Protein AF-A0AAT9HVV2-F1 (afdb_monomer)

Secondary structure (DSSP, 8-state):
-HHHHHHHHHHHHHHHHHHHHHHHHHHHHHTT---HHHHHHHHHHHHHHHHHHHHHHHHHHHHHHHHGGG--

InterPro domains:
  IPR038186 CHAD domain superfamily [G3DSA:1.40.20.10] (1-68)

Radius of gyration: 17.65 Å; Cα contacts (8 Å, |Δi|>4): 50; chains: 1; bounding box: 37×18×53 Å

Organism: NCBI:txid3074435

Structure (mmCIF, N/CA/C/O backbone):
data_AF-A0AAT9HVV2-F1
#
_entry.id   AF-A0AAT9HVV2-F1
#
loop_
_atom_site.group_PDB
_atom_site.id
_atom_site.type_symbol
_atom_site.label_atom_id
_atom_site.label_alt_id
_atom_site.label_comp_id
_atom_site.label_asym_id
_atom_site.label_entity_id
_atom_site.label_seq_id
_atom_site.pdbx_PDB_ins_code
_atom_site.Cartn_x
_atom_site.Cartn_y
_atom_site.Cartn_z
_atom_site.occupancy
_atom_site.B_iso_or_equiv
_atom_site.auth_seq_id
_atom_site.auth_comp_id
_atom_site.auth_asym_id
_atom_site.auth_atom_id
_atom_site.pdbx_PDB_model_num
ATOM 1 N N . MET A 1 1 ? 18.993 -3.109 -15.199 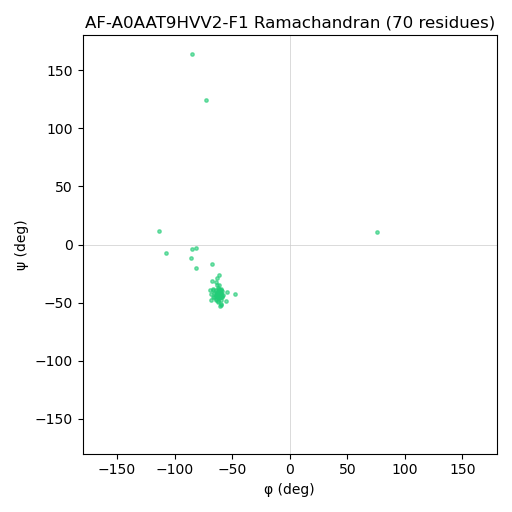1.00 85.38 1 MET A N 1
ATOM 2 C C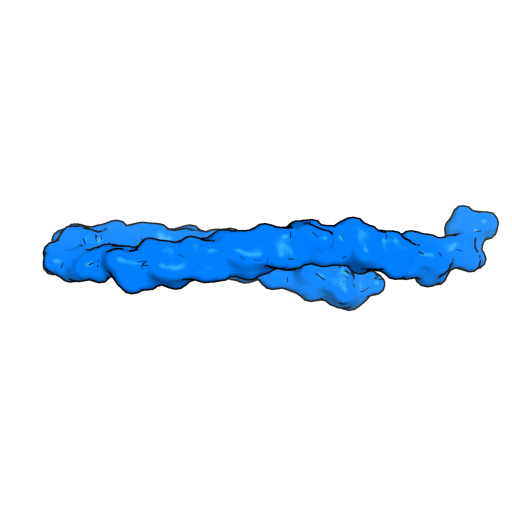A . MET A 1 1 ? 18.610 -4.149 -14.209 1.00 85.38 1 MET A CA 1
ATOM 3 C C . MET A 1 1 ? 18.222 -3.555 -12.852 1.00 85.38 1 MET A C 1
ATOM 5 O O . MET A 1 1 ? 17.110 -3.805 -12.412 1.00 85.38 1 MET A O 1
ATOM 9 N N . LYS A 1 2 ? 19.070 -2.721 -12.223 1.00 88.69 2 LYS A N 1
ATOM 10 C CA . LYS A 1 2 ? 18.806 -2.104 -10.904 1.00 88.69 2 LYS A CA 1
ATOM 11 C C . LYS A 1 2 ? 17.479 -1.333 -10.805 1.00 88.69 2 LYS A C 1
ATOM 13 O O . LYS A 1 2 ? 16.787 -1.468 -9.810 1.00 88.69 2 LYS A O 1
ATOM 18 N N . ALA A 1 3 ? 17.104 -0.577 -11.841 1.00 89.56 3 ALA A N 1
ATOM 19 C CA . ALA A 1 3 ? 15.835 0.159 -11.865 1.00 89.56 3 ALA A CA 1
ATOM 20 C C . ALA A 1 3 ? 14.609 -0.770 -11.776 1.00 89.56 3 ALA A C 1
ATOM 22 O O . ALA A 1 3 ? 13.733 -0.546 -10.953 1.00 89.56 3 ALA A O 1
ATOM 23 N N . LEU A 1 4 ? 14.589 -1.856 -12.557 1.00 92.12 4 LEU A N 1
ATOM 24 C CA . LEU A 1 4 ? 13.517 -2.856 -12.507 1.00 92.12 4 LEU A CA 1
ATOM 25 C C . LEU A 1 4 ? 13.445 -3.549 -11.141 1.00 92.12 4 LEU A C 1
ATOM 27 O O . LEU A 1 4 ? 12.360 -3.728 -10.603 1.00 92.12 4 LEU A O 1
ATOM 31 N N . GLN A 1 5 ? 14.597 -3.915 -10.573 1.00 93.75 5 GLN A N 1
ATOM 32 C CA . GLN A 1 5 ? 14.653 -4.502 -9.232 1.00 93.75 5 GLN A CA 1
ATOM 33 C C . GLN A 1 5 ? 14.131 -3.536 -8.164 1.00 93.75 5 GLN A C 1
ATOM 35 O O . GLN A 1 5 ? 13.415 -3.974 -7.273 1.00 93.75 5 GLN A O 1
ATOM 40 N N . GLY A 1 6 ? 14.445 -2.242 -8.278 1.00 96.19 6 GLY A N 1
ATOM 41 C CA . GLY A 1 6 ? 13.907 -1.203 -7.400 1.00 96.19 6 GLY A CA 1
ATOM 42 C C . GLY A 1 6 ? 12.384 -1.120 -7.471 1.00 96.19 6 GLY A C 1
ATOM 43 O O . GLY A 1 6 ? 11.736 -1.244 -6.446 1.00 96.19 6 GLY A O 1
ATOM 44 N N . LEU A 1 7 ? 11.810 -1.031 -8.676 1.00 96.12 7 LEU A N 1
ATOM 45 C CA . LEU A 1 7 ? 10.352 -0.958 -8.859 1.00 96.12 7 LEU A CA 1
ATOM 46 C C . LEU A 1 7 ? 9.619 -2.188 -8.309 1.00 96.12 7 LEU A C 1
ATOM 48 O O . LEU A 1 7 ? 8.573 -2.065 -7.676 1.00 96.12 7 LEU A O 1
ATOM 52 N N . LEU A 1 8 ? 10.169 -3.384 -8.535 1.00 95.69 8 LEU A N 1
ATOM 53 C CA . LEU A 1 8 ? 9.611 -4.614 -7.973 1.00 95.69 8 LEU A CA 1
ATOM 54 C C . LEU A 1 8 ? 9.736 -4.640 -6.445 1.00 95.69 8 LEU A C 1
ATOM 56 O O . LEU A 1 8 ? 8.809 -5.091 -5.778 1.00 95.69 8 LEU A O 1
ATOM 60 N N . GLY A 1 9 ? 10.849 -4.138 -5.903 1.00 97.06 9 GLY A N 1
ATOM 61 C CA . GLY A 1 9 ? 11.042 -3.951 -4.466 1.00 97.06 9 GLY A CA 1
ATOM 62 C C . GLY A 1 9 ? 10.001 -3.006 -3.871 1.00 97.06 9 GLY A C 1
ATOM 63 O O . GLY A 1 9 ? 9.279 -3.404 -2.967 1.00 97.06 9 GLY A O 1
ATOM 64 N N . ASP A 1 10 ? 9.835 -1.815 -4.447 1.00 96.38 10 ASP A N 1
ATOM 65 C CA . ASP A 1 10 ? 8.868 -0.807 -3.992 1.00 96.38 10 ASP A CA 1
ATOM 66 C C . ASP A 1 10 ? 7.425 -1.344 -4.008 1.00 96.38 10 ASP A C 1
ATOM 68 O O . ASP A 1 10 ? 6.642 -1.103 -3.083 1.00 96.38 10 ASP A O 1
ATOM 72 N N . HIS A 1 11 ? 7.062 -2.109 -5.044 1.00 97.00 11 HIS A N 1
ATOM 73 C CA . HIS A 1 11 ? 5.761 -2.774 -5.104 1.00 97.00 11 HIS A CA 1
ATOM 74 C C . HIS A 1 11 ? 5.607 -3.826 -3.989 1.00 97.00 11 HIS A C 1
ATOM 76 O O . HIS A 1 11 ? 4.580 -3.847 -3.306 1.00 97.00 11 HIS A O 1
ATOM 82 N N . GLN A 1 12 ? 6.613 -4.683 -3.780 1.00 97.88 12 GLN A N 1
ATOM 83 C CA . GLN A 1 12 ? 6.586 -5.714 -2.734 1.00 97.88 12 GLN A CA 1
ATOM 84 C C . GLN A 1 12 ? 6.523 -5.106 -1.330 1.00 97.88 12 GLN A C 1
ATOM 86 O O . GLN A 1 12 ? 5.698 -5.526 -0.518 1.00 97.88 12 GLN A O 1
ATOM 91 N N . ASP A 1 13 ? 7.311 -4.069 -1.062 1.00 98.00 13 ASP A N 1
ATOM 92 C CA . ASP A 1 13 ? 7.308 -3.354 0.214 1.00 98.00 13 ASP A CA 1
ATOM 93 C C . ASP A 1 13 ? 5.926 -2.758 0.505 1.00 98.00 13 ASP A C 1
ATOM 95 O O . ASP A 1 13 ? 5.409 -2.887 1.617 1.00 98.00 13 ASP A O 1
ATOM 99 N N . SER A 1 14 ? 5.266 -2.192 -0.510 1.00 98.31 14 SER A N 1
ATOM 100 C CA . SER A 1 14 ? 3.884 -1.718 -0.391 1.00 98.31 14 SER A CA 1
ATOM 101 C C . SER A 1 14 ? 2.887 -2.846 -0.092 1.00 98.31 14 SER A C 1
ATOM 103 O O . SER A 1 14 ? 1.988 -2.678 0.739 1.00 98.31 14 SER A O 1
ATOM 105 N N . VAL A 1 15 ? 3.006 -4.006 -0.747 1.00 98.06 15 VAL A N 1
ATOM 106 C CA . VAL A 1 15 ? 2.152 -5.176 -0.462 1.00 98.06 15 VAL A CA 1
ATOM 107 C C . VAL A 1 15 ? 2.316 -5.617 0.993 1.00 98.06 15 VAL A C 1
ATOM 109 O O . VAL A 1 15 ? 1.316 -5.779 1.700 1.00 98.06 15 VAL A O 1
ATOM 112 N N . MET A 1 16 ? 3.557 -5.739 1.461 1.00 98.56 16 MET A N 1
ATOM 113 C CA . MET A 1 16 ? 3.862 -6.127 2.839 1.00 98.56 16 MET A CA 1
ATOM 114 C C . MET A 1 16 ? 3.353 -5.089 3.845 1.00 98.56 16 MET A C 1
ATOM 116 O O . MET A 1 16 ? 2.695 -5.445 4.822 1.00 98.56 16 MET A O 1
ATOM 120 N N . ALA A 1 17 ? 3.568 -3.797 3.583 1.00 98.62 17 ALA A N 1
ATOM 121 C CA . ALA A 1 17 ? 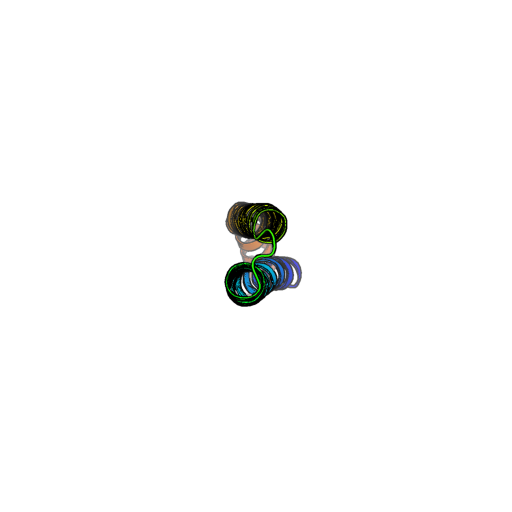3.086 -2.717 4.438 1.00 98.62 17 ALA A CA 1
ATOM 122 C C . ALA A 1 17 ? 1.555 -2.711 4.552 1.00 98.62 17 ALA A C 1
ATOM 124 O O . ALA A 1 17 ? 1.016 -2.584 5.651 1.00 98.62 17 ALA A O 1
ATOM 125 N N . ARG A 1 18 ? 0.833 -2.906 3.441 1.00 98.69 18 ARG A N 1
ATOM 126 C CA . ARG A 1 18 ? -0.637 -3.001 3.444 1.00 98.69 18 ARG A CA 1
ATOM 127 C C . ARG A 1 18 ? -1.148 -4.179 4.263 1.00 98.69 18 ARG A C 1
ATOM 129 O O . ARG A 1 18 ? -2.157 -4.031 4.954 1.00 98.69 18 ARG A O 1
ATOM 136 N N . HIS A 1 19 ? -0.455 -5.315 4.219 1.00 98.75 19 HIS A N 1
ATOM 137 C CA . HIS A 1 19 ? -0.795 -6.465 5.049 1.00 98.75 19 HIS A CA 1
ATOM 138 C C . HIS A 1 19 ? -0.715 -6.111 6.540 1.00 98.75 19 HIS A C 1
ATOM 140 O O . HIS A 1 19 ? -1.714 -6.226 7.251 1.00 98.75 19 HIS A O 1
ATOM 146 N N . THR A 1 20 ? 0.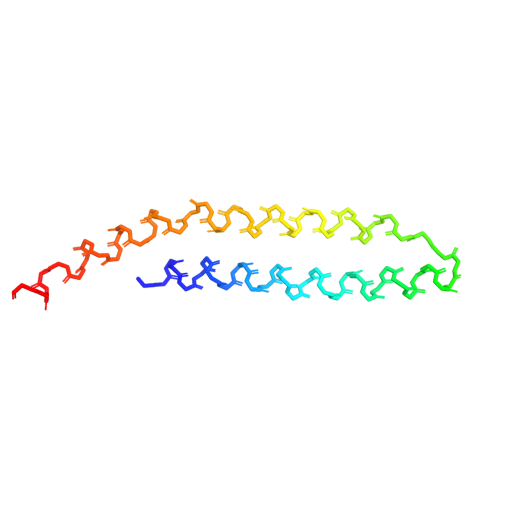423 -5.567 6.975 1.00 98.69 20 THR A N 1
ATOM 147 C CA . THR A 1 20 ? 0.644 -5.133 8.362 1.00 98.69 20 THR A CA 1
ATOM 148 C C . THR A 1 20 ? -0.352 -4.057 8.796 1.00 98.69 20 THR A C 1
ATOM 150 O O . THR A 1 20 ? -0.911 -4.120 9.888 1.00 98.69 20 THR A O 1
ATOM 153 N N . LEU A 1 21 ? -0.640 -3.070 7.941 1.00 98.81 21 LEU A N 1
ATOM 154 C CA . LEU A 1 21 ? -1.609 -2.011 8.242 1.00 98.81 21 LEU A CA 1
ATOM 155 C C . LEU A 1 21 ? -3.020 -2.561 8.468 1.00 98.81 21 LEU A C 1
ATOM 157 O O . LEU A 1 21 ? -3.749 -2.044 9.312 1.00 98.81 21 LEU A O 1
ATOM 161 N N . ARG A 1 22 ? -3.406 -3.615 7.743 1.00 98.62 22 ARG A N 1
ATOM 162 C CA . ARG A 1 22 ? -4.705 -4.275 7.916 1.00 98.62 22 ARG A CA 1
ATOM 163 C C . ARG A 1 22 ? -4.787 -5.027 9.245 1.00 98.62 22 ARG A C 1
ATOM 165 O O . ARG A 1 22 ? -5.827 -4.979 9.896 1.00 98.62 22 ARG A O 1
ATOM 172 N N . GLU A 1 23 ? -3.702 -5.674 9.663 1.00 98.69 23 GLU A N 1
ATOM 173 C CA . GLU A 1 23 ? -3.605 -6.319 10.979 1.00 98.69 23 GLU A CA 1
ATOM 174 C C . GLU A 1 23 ? -3.684 -5.287 12.111 1.00 98.69 23 GLU A C 1
ATOM 176 O O . GLU A 1 23 ? -4.491 -5.434 13.028 1.00 98.69 23 GLU A O 1
ATOM 181 N N . LEU A 1 24 ? -2.925 -4.192 12.010 1.00 98.69 24 LEU A N 1
ATOM 182 C CA . LEU A 1 24 ? -2.952 -3.104 12.993 1.00 98.69 24 LEU A CA 1
ATOM 183 C C . LEU A 1 24 ? -4.327 -2.428 13.077 1.00 98.69 24 LEU A C 1
ATOM 185 O O . LEU A 1 24 ? -4.805 -2.143 14.174 1.00 98.69 24 LEU A O 1
ATOM 189 N N . ALA A 1 25 ? -4.998 -2.223 11.940 1.00 98.69 25 ALA A N 1
ATOM 190 C CA . ALA A 1 25 ? -6.363 -1.702 11.909 1.00 98.69 25 ALA A CA 1
ATOM 191 C C . ALA A 1 25 ? -7.349 -2.620 12.649 1.00 98.69 25 ALA A C 1
ATOM 193 O O . ALA A 1 25 ? -8.218 -2.128 13.369 1.00 98.69 25 ALA A O 1
ATOM 194 N N . ALA A 1 26 ? -7.206 -3.942 12.496 1.00 98.62 26 ALA A N 1
ATOM 195 C CA . ALA A 1 26 ? -8.034 -4.917 13.199 1.00 98.62 26 ALA A CA 1
ATOM 196 C C . ALA A 1 26 ? -7.787 -4.889 14.717 1.00 98.62 26 ALA A C 1
ATOM 198 O O . ALA A 1 26 ? -8.747 -4.905 15.486 1.00 98.62 26 ALA A O 1
ATOM 199 N N . VAL A 1 27 ? -6.524 -4.777 15.145 1.00 98.62 27 VAL A N 1
ATOM 200 C CA . VAL A 1 27 ? -6.156 -4.632 16.565 1.00 98.62 27 VAL A CA 1
ATOM 201 C C . VAL A 1 27 ? -6.741 -3.348 17.158 1.00 98.62 27 VAL A C 1
ATOM 203 O O . VAL A 1 27 ? -7.396 -3.406 18.196 1.00 98.62 27 VAL A O 1
ATOM 206 N N . ALA A 1 28 ? -6.573 -2.206 16.483 1.00 98.50 28 ALA A N 1
ATOM 207 C CA . ALA A 1 28 ? -7.113 -0.923 16.934 1.00 98.50 28 ALA A CA 1
ATOM 208 C C . ALA A 1 28 ? -8.642 -0.968 17.062 1.00 98.50 28 ALA A C 1
ATOM 210 O O . ALA A 1 28 ? -9.196 -0.571 18.084 1.00 98.50 28 ALA A O 1
ATOM 211 N N . HIS A 1 29 ? -9.327 -1.533 16.064 1.00 98.19 29 HIS A N 1
ATOM 212 C CA . HIS A 1 29 ? -10.777 -1.686 16.109 1.00 98.19 29 HIS A CA 1
ATOM 213 C C . HIS A 1 29 ? -11.237 -2.570 17.279 1.00 98.19 29 HIS A C 1
ATOM 215 O O . HIS A 1 29 ? -12.175 -2.203 17.984 1.00 98.19 29 HIS A O 1
ATOM 221 N N . ALA A 1 30 ? -10.560 -3.697 17.525 1.00 98.50 30 ALA A N 1
ATOM 222 C CA . ALA A 1 30 ? -10.864 -4.581 18.652 1.00 98.50 30 ALA A CA 1
ATOM 223 C C . ALA A 1 30 ? -10.642 -3.907 20.019 1.00 98.50 30 ALA A C 1
ATOM 225 O O . ALA A 1 30 ? -11.336 -4.230 20.981 1.00 98.50 30 ALA A O 1
ATOM 226 N N . ALA A 1 31 ? -9.717 -2.947 20.097 1.00 98.38 31 ALA A N 1
ATOM 227 C CA . ALA A 1 31 ? -9.481 -2.119 21.278 1.00 98.38 31 ALA A CA 1
ATOM 228 C C . ALA A 1 31 ? -10.464 -0.934 21.418 1.00 98.38 31 ALA A C 1
ATOM 230 O O . ALA A 1 31 ? -10.397 -0.198 22.400 1.00 98.38 31 ALA A O 1
ATOM 231 N N . GLY A 1 32 ? -11.376 -0.731 20.458 1.00 98.38 32 GLY A N 1
ATOM 232 C CA . GLY A 1 32 ? -12.271 0.431 20.418 1.00 98.38 32 GLY A CA 1
ATOM 233 C C . GLY A 1 32 ? -11.593 1.729 19.960 1.00 98.38 32 GLY A C 1
ATOM 234 O O . GLY A 1 32 ? -12.184 2.804 20.063 1.00 98.38 32 GLY A O 1
ATOM 235 N N . GLU A 1 33 ? -10.367 1.645 19.445 1.00 98.44 33 GLU A N 1
ATOM 236 C CA . GLU A 1 33 ? -9.626 2.768 18.880 1.00 98.44 33 GLU A CA 1
ATOM 237 C C . GLU A 1 33 ? -9.995 3.012 17.406 1.00 98.44 33 GLU A C 1
ATOM 239 O O . GLU A 1 33 ? -10.572 2.172 16.708 1.00 98.44 33 GLU A O 1
ATOM 244 N N . SER A 1 34 ? -9.644 4.194 16.895 1.00 98.00 34 SER A N 1
ATOM 245 C CA . SER A 1 34 ? -9.911 4.547 15.500 1.00 98.00 34 SER A CA 1
ATOM 246 C C . SER A 1 34 ? -8.985 3.804 14.532 1.00 98.00 34 SER A C 1
ATOM 248 O O . SER A 1 34 ? -7.765 3.953 14.576 1.00 98.00 34 SER A O 1
ATOM 250 N N . ALA A 1 35 ? -9.573 3.093 13.568 1.00 98.25 35 ALA A N 1
ATOM 251 C CA . ALA A 1 35 ? -8.842 2.438 12.482 1.00 98.25 35 ALA A CA 1
ATOM 252 C C . ALA A 1 35 ? -8.539 3.364 11.279 1.00 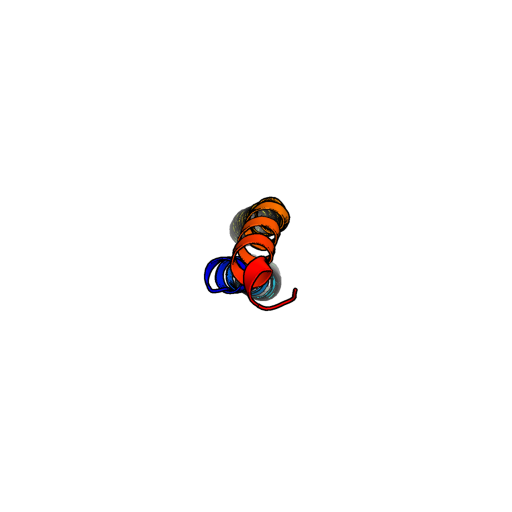98.25 35 ALA A C 1
ATOM 254 O O . ALA A 1 35 ? -7.869 2.955 10.327 1.00 98.25 35 ALA A O 1
ATOM 255 N N . PHE A 1 36 ? -9.025 4.614 11.294 1.00 98.31 36 PHE A N 1
ATOM 256 C CA . PHE A 1 36 ? -9.002 5.511 10.130 1.00 98.31 36 PHE A CA 1
ATOM 257 C C . PHE A 1 36 ? -7.586 5.779 9.601 1.00 98.31 36 PHE A C 1
ATOM 259 O O . PHE A 1 36 ? -7.343 5.687 8.397 1.00 98.31 36 PHE A O 1
ATOM 266 N N . THR A 1 37 ? -6.632 6.060 10.492 1.00 98.31 37 THR A N 1
ATOM 267 C CA . THR A 1 37 ? -5.247 6.377 10.108 1.00 98.31 37 THR A CA 1
ATOM 268 C C . THR A 1 37 ? -4.580 5.213 9.376 1.00 98.31 37 THR A C 1
ATOM 270 O O . THR A 1 37 ? -3.904 5.435 8.370 1.00 98.31 37 THR A O 1
ATOM 273 N N . TYR A 1 38 ? -4.819 3.972 9.808 1.00 98.69 38 TYR A N 1
ATOM 274 C CA . TYR A 1 38 ? -4.304 2.783 9.124 1.00 98.69 38 TYR A CA 1
ATOM 275 C C . TYR A 1 38 ? -4.889 2.642 7.715 1.00 98.69 38 TYR A C 1
ATOM 277 O O . TYR A 1 38 ? -4.156 2.333 6.779 1.00 98.69 38 TYR A O 1
ATOM 285 N N . GLY A 1 39 ? -6.178 2.953 7.537 1.00 98.56 39 GLY A N 1
ATOM 286 C CA . GLY A 1 39 ? -6.821 3.000 6.219 1.00 98.56 39 GLY A CA 1
ATOM 287 C C . GLY A 1 39 ? -6.218 4.061 5.290 1.00 98.56 39 GLY A C 1
ATOM 288 O O . GLY A 1 39 ? -5.958 3.783 4.118 1.00 98.56 39 GLY A O 1
ATOM 289 N N . VAL A 1 40 ? -5.920 5.258 5.810 1.00 98.69 40 VAL A N 1
ATOM 290 C CA . VAL A 1 40 ? -5.241 6.321 5.043 1.00 98.69 40 VAL A CA 1
ATOM 291 C C . VAL A 1 40 ? -3.845 5.880 4.603 1.00 98.69 40 VAL A C 1
ATOM 293 O O . VAL A 1 40 ? -3.472 6.083 3.446 1.00 98.69 40 VAL A O 1
ATOM 296 N N . LEU A 1 41 ? -3.071 5.267 5.503 1.00 98.75 41 LEU A N 1
ATOM 297 C CA . LEU A 1 41 ? -1.749 4.732 5.171 1.00 98.75 41 LEU A CA 1
ATOM 298 C C . LEU A 1 41 ? -1.854 3.609 4.135 1.00 98.75 41 LEU A C 1
ATOM 300 O O . LEU A 1 41 ? -1.116 3.625 3.154 1.00 98.75 41 LEU A O 1
ATOM 304 N N . HIS A 1 42 ? -2.825 2.705 4.275 1.00 98.75 42 HIS A N 1
ATOM 305 C CA . HIS A 1 42 ? -3.035 1.611 3.329 1.00 98.75 42 HIS A CA 1
ATOM 306 C C . HIS A 1 42 ? -3.306 2.138 1.912 1.00 98.75 42 HIS A C 1
ATOM 308 O O . HIS A 1 42 ? -2.716 1.655 0.946 1.00 98.75 42 HIS A O 1
ATOM 314 N N . GLY A 1 43 ? -4.159 3.160 1.778 1.00 98.62 43 GLY A N 1
ATOM 315 C CA . GLY A 1 43 ? -4.424 3.805 0.488 1.00 98.62 43 GLY A CA 1
ATOM 316 C C . GLY A 1 43 ? -3.188 4.481 -0.120 1.00 98.62 43 GLY A C 1
ATOM 317 O O . GLY A 1 43 ? -3.000 4.456 -1.336 1.00 98.62 43 GLY A O 1
ATOM 318 N N . ARG A 1 44 ? -2.305 5.051 0.710 1.00 98.62 44 ARG A N 1
ATOM 319 C CA . ARG A 1 44 ? -1.034 5.631 0.242 1.00 98.62 44 ARG A CA 1
ATOM 320 C C . ARG A 1 44 ? -0.068 4.565 -0.262 1.00 98.62 44 ARG A C 1
ATOM 322 O O . ARG A 1 44 ? 0.530 4.766 -1.316 1.00 98.62 44 ARG A O 1
ATOM 329 N N . GLU A 1 45 ? 0.057 3.443 0.442 1.00 98.69 45 GLU A N 1
ATOM 330 C CA . GLU A 1 45 ? 0.890 2.327 -0.017 1.00 98.69 45 GLU A CA 1
ATOM 331 C C . GLU A 1 45 ? 0.345 1.730 -1.316 1.00 98.69 45 GLU A C 1
ATOM 333 O O . GLU A 1 45 ? 1.113 1.503 -2.250 1.00 98.69 45 GLU A O 1
ATOM 338 N N . GLN A 1 46 ? -0.977 1.572 -1.441 1.00 98.62 46 GLN A N 1
ATOM 339 C CA . GLN A 1 46 ? -1.590 1.139 -2.698 1.00 98.62 46 GLN A CA 1
ATOM 340 C C . GLN A 1 46 ? -1.193 2.057 -3.862 1.00 98.62 46 GLN A C 1
ATOM 342 O O . GLN A 1 46 ? -0.706 1.569 -4.878 1.00 98.62 46 GLN A O 1
ATOM 347 N N . ARG A 1 47 ? -1.303 3.380 -3.686 1.00 98.50 47 ARG A N 1
ATOM 348 C CA . ARG A 1 47 ? -0.868 4.343 -4.707 1.00 98.50 47 ARG A CA 1
ATOM 349 C C . ARG A 1 47 ? 0.622 4.212 -5.040 1.00 98.50 47 ARG A C 1
ATOM 351 O O . ARG A 1 47 ? 0.997 4.373 -6.196 1.00 98.50 47 ARG A O 1
ATOM 358 N N . ARG A 1 48 ? 1.488 3.946 -4.057 1.00 97.81 48 ARG A N 1
ATOM 359 C CA . ARG A 1 48 ? 2.924 3.725 -4.311 1.00 97.81 48 ARG A CA 1
ATOM 360 C C . ARG A 1 48 ? 3.167 2.488 -5.175 1.00 97.81 48 ARG A C 1
ATOM 362 O O . ARG A 1 48 ? 3.938 2.579 -6.123 1.00 97.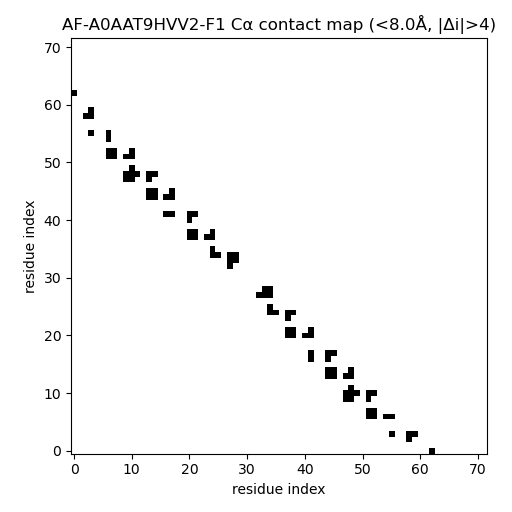81 48 ARG A O 1
ATOM 369 N N . ALA A 1 49 ? 2.477 1.381 -4.896 1.00 97.81 49 ALA A N 1
ATOM 370 C CA . ALA A 1 49 ? 2.548 0.173 -5.721 1.00 97.81 49 ALA A CA 1
ATOM 371 C C . ALA A 1 49 ? 2.071 0.432 -7.159 1.00 97.81 49 ALA A C 1
ATOM 373 O O . ALA A 1 49 ? 2.744 0.024 -8.100 1.00 97.81 49 ALA A O 1
ATOM 374 N N . GLU A 1 50 ? 0.966 1.161 -7.329 1.00 97.94 50 GLU A N 1
ATOM 375 C CA . GLU A 1 50 ? 0.436 1.537 -8.649 1.00 97.94 50 GLU A CA 1
ATOM 376 C C . GLU A 1 50 ? 1.434 2.394 -9.447 1.00 97.94 50 GLU A C 1
ATOM 378 O O . GLU A 1 50 ? 1.624 2.184 -10.644 1.00 97.94 50 GLU A O 1
ATOM 383 N N . LEU A 1 51 ? 2.118 3.338 -8.792 1.00 97.44 51 LEU A N 1
ATOM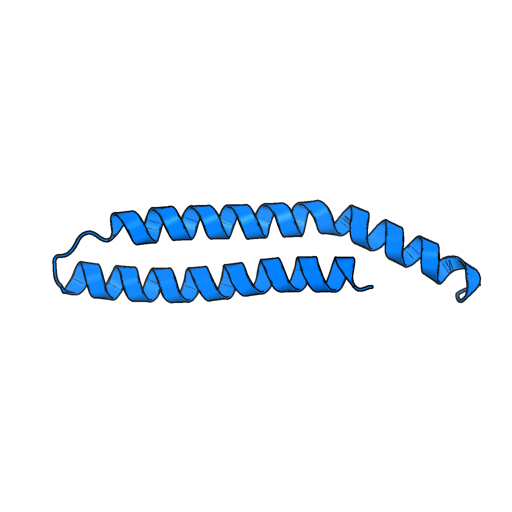 384 C CA . LEU A 1 51 ? 3.166 4.144 -9.428 1.00 97.44 51 LEU A CA 1
ATOM 385 C C . LEU A 1 51 ? 4.385 3.301 -9.823 1.00 97.44 51 LEU A C 1
ATOM 387 O O . LEU A 1 51 ? 4.945 3.511 -10.899 1.00 97.44 51 LEU A O 1
ATOM 391 N N . ALA A 1 52 ? 4.781 2.343 -8.980 1.00 96.56 52 ALA A N 1
ATOM 392 C CA . ALA A 1 52 ? 5.875 1.429 -9.291 1.00 96.56 52 ALA A CA 1
ATOM 393 C C . ALA A 1 52 ? 5.538 0.540 -10.501 1.00 96.56 52 ALA A C 1
ATOM 395 O O . ALA A 1 52 ? 6.354 0.398 -11.412 1.00 96.56 52 ALA A O 1
ATOM 396 N N . GLU A 1 53 ? 4.312 0.012 -10.557 1.00 96.62 53 GLU A N 1
ATOM 397 C CA . GLU A 1 53 ? 3.802 -0.753 -11.700 1.00 96.62 53 GLU A CA 1
ATOM 398 C C . GLU A 1 53 ? 3.763 0.080 -12.984 1.00 96.62 53 GLU A C 1
ATOM 400 O O . GLU A 1 53 ? 4.220 -0.378 -14.034 1.00 96.62 53 GLU A O 1
ATOM 405 N N . ALA A 1 54 ? 3.279 1.322 -12.905 1.00 97.31 54 ALA A N 1
ATOM 406 C CA . ALA A 1 54 ? 3.204 2.226 -14.050 1.00 97.31 54 ALA A CA 1
ATOM 407 C C . ALA A 1 54 ? 4.583 2.543 -14.660 1.00 97.31 54 ALA A C 1
ATOM 409 O O . ALA A 1 54 ? 4.674 2.823 -15.855 1.00 97.31 54 ALA A O 1
ATOM 410 N N . ALA A 1 55 ? 5.658 2.464 -13.869 1.00 96.00 55 ALA A N 1
ATOM 411 C CA . ALA A 1 55 ? 7.031 2.686 -14.323 1.00 96.00 55 ALA A CA 1
ATOM 412 C C . ALA A 1 55 ? 7.711 1.431 -14.918 1.00 96.00 55 ALA A C 1
ATOM 414 O O . ALA A 1 55 ? 8.765 1.541 -15.556 1.00 96.00 55 ALA A O 1
ATOM 415 N N . LEU A 1 56 ? 7.127 0.233 -14.757 1.00 94.56 56 LEU A N 1
ATOM 416 C CA . LEU A 1 56 ? 7.711 -1.023 -15.255 1.00 94.56 56 LEU A CA 1
ATOM 417 C C . LEU A 1 56 ? 7.960 -1.037 -16.775 1.00 94.56 56 LEU A C 1
ATOM 419 O O . LEU A 1 56 ? 9.044 -1.480 -17.172 1.00 94.56 56 LEU A O 1
ATOM 423 N N . PRO A 1 57 ? 7.042 -0.564 -17.649 1.00 94.94 57 PRO A N 1
ATOM 424 C CA . PRO A 1 57 ? 7.255 -0.618 -19.097 1.00 94.94 57 PRO A CA 1
ATOM 425 C C . PRO A 1 57 ? 8.489 0.169 -19.559 1.00 94.94 57 PRO A C 1
ATOM 427 O O . PRO A 1 57 ? 9.243 -0.287 -20.426 1.00 94.94 57 PRO A O 1
ATOM 430 N N . GLU A 1 58 ? 8.732 1.335 -18.959 1.00 94.19 58 GLU A N 1
ATOM 431 C CA . GLU A 1 58 ? 9.898 2.164 -19.268 1.00 94.19 58 GLU A CA 1
ATOM 432 C C . GLU A 1 58 ? 11.193 1.485 -18.803 1.00 94.19 58 GLU A C 1
ATOM 434 O O . GLU A 1 58 ? 12.142 1.341 -19.584 1.00 94.19 58 GLU A O 1
ATOM 439 N N . ALA A 1 59 ? 11.211 0.982 -17.564 1.00 93.38 59 ALA A N 1
ATOM 440 C CA . ALA A 1 59 ? 12.357 0.258 -17.019 1.00 93.38 59 ALA A CA 1
ATOM 441 C C . ALA A 1 59 ? 12.694 -0.998 -17.844 1.00 93.38 59 ALA A C 1
ATOM 443 O O . ALA A 1 59 ? 13.870 -1.286 -18.085 1.00 93.38 59 ALA A O 1
ATOM 444 N N . TRP A 1 60 ? 11.679 -1.719 -18.325 1.00 92.31 60 TRP A N 1
ATOM 445 C CA . TRP A 1 60 ? 11.848 -2.883 -19.197 1.00 92.31 60 TRP A CA 1
ATOM 446 C C . TRP A 1 60 ? 12.422 -2.509 -20.569 1.00 92.31 60 TRP A C 1
ATOM 448 O O . TRP A 1 60 ? 13.374 -3.130 -21.050 1.00 92.31 60 TRP A O 1
ATOM 458 N N . THR A 1 61 ? 11.901 -1.448 -21.186 1.00 93.06 61 THR A N 1
ATOM 459 C CA . THR A 1 61 ? 12.395 -0.945 -22.480 1.00 93.06 61 THR A CA 1
ATOM 460 C C . THR A 1 61 ? 13.857 -0.503 -22.397 1.00 93.06 61 THR A C 1
ATOM 462 O O . THR A 1 61 ? 14.636 -0.729 -23.324 1.00 93.06 61 THR A O 1
ATOM 465 N N . SER A 1 62 ? 14.252 0.110 -21.281 1.00 90.44 62 SER A N 1
ATOM 466 C CA . SER A 1 62 ? 15.646 0.469 -21.014 1.00 90.44 62 SER A CA 1
ATOM 467 C C . SER A 1 62 ? 16.547 -0.774 -20.948 1.00 90.44 62 SER A C 1
ATOM 469 O O . SER A 1 62 ? 17.520 -0.878 -21.689 1.00 90.44 62 SER A O 1
ATOM 471 N N . ILE A 1 63 ? 16.154 -1.793 -20.174 1.00 90.56 63 ILE A N 1
ATOM 472 C CA . ILE A 1 63 ? 16.931 -3.037 -20.030 1.00 90.56 63 ILE A CA 1
ATOM 473 C C . ILE A 1 63 ? 17.082 -3.783 -21.358 1.00 90.56 63 ILE A C 1
ATOM 475 O O . ILE A 1 63 ? 18.177 -4.220 -21.700 1.00 90.56 63 ILE A O 1
ATOM 479 N N . THR A 1 64 ? 16.000 -3.939 -22.118 1.00 91.06 64 THR A N 1
ATOM 480 C CA . THR A 1 64 ? 16.047 -4.647 -23.410 1.00 91.06 64 THR A CA 1
ATOM 481 C C . THR A 1 64 ? 16.931 -3.931 -24.434 1.00 91.06 64 THR A C 1
ATOM 483 O O . THR A 1 64 ? 17.587 -4.584 -25.244 1.00 91.06 64 THR A O 1
ATOM 486 N N . ARG A 1 65 ? 17.004 -2.595 -24.383 1.00 89.50 65 ARG A N 1
ATOM 487 C CA . ARG A 1 65 ? 17.919 -1.799 -25.212 1.00 89.50 65 ARG A CA 1
ATOM 488 C C . ARG A 1 65 ? 19.379 -2.062 -24.861 1.00 89.50 65 ARG A C 1
ATOM 490 O O . ARG A 1 65 ? 20.174 -2.267 -25.773 1.00 89.50 65 ARG A O 1
ATOM 497 N N . ASP A 1 66 ? 19.701 -2.099 -23.574 1.00 87.31 66 ASP A N 1
ATOM 498 C CA . ASP A 1 66 ? 21.063 -2.341 -23.087 1.00 87.31 66 ASP A CA 1
ATOM 499 C C . ASP A 1 66 ? 21.544 -3.768 -23.390 1.00 87.31 66 ASP A C 1
ATOM 501 O O . ASP A 1 66 ? 22.730 -3.994 -23.626 1.00 87.31 66 ASP A O 1
ATOM 505 N N . LEU A 1 67 ? 20.623 -4.737 -23.409 1.00 86.00 67 LEU A N 1
ATOM 506 C CA . LEU A 1 67 ? 20.920 -6.140 -23.713 1.00 86.00 67 LEU A CA 1
ATOM 507 C C . LEU A 1 67 ? 21.016 -6.435 -25.216 1.00 86.00 67 LEU A C 1
ATOM 509 O O . LEU A 1 67 ? 21.659 -7.412 -25.591 1.00 86.00 67 LEU A O 1
ATOM 513 N N . ARG A 1 68 ? 20.442 -5.583 -26.077 1.00 85.25 68 ARG A N 1
ATOM 514 C CA . ARG A 1 68 ? 20.410 -5.766 -27.540 1.00 85.25 68 ARG A CA 1
ATOM 515 C C . ARG A 1 68 ? 21.768 -6.141 -28.173 1.00 85.25 68 ARG A C 1
ATOM 517 O O . ARG A 1 68 ? 21.754 -7.011 -29.037 1.00 85.25 68 ARG A O 1
ATOM 524 N N . PRO A 1 69 ? 22.920 -5.547 -27.795 1.00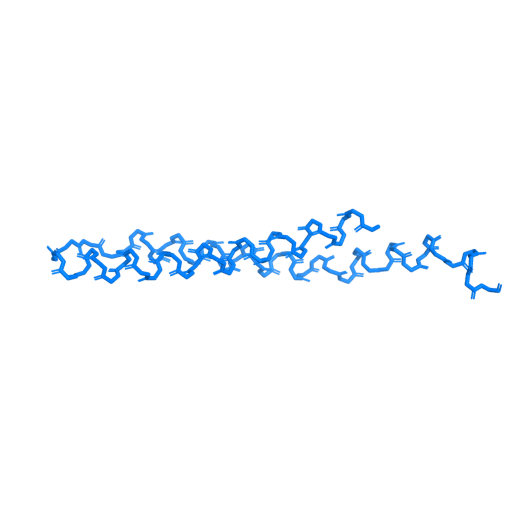 86.38 69 PRO A N 1
ATOM 525 C CA . PRO A 1 69 ? 24.218 -5.884 -28.393 1.00 86.38 69 PRO A CA 1
ATOM 526 C C . PRO A 1 69 ? 24.723 -7.298 -28.073 1.00 86.38 69 PRO A C 1
ATOM 528 O O . PRO A 1 69 ? 25.638 -7.775 -28.731 1.00 86.38 69 PRO A O 1
ATOM 531 N N . TRP A 1 70 ? 24.159 -7.944 -27.052 1.00 74.88 70 TRP A N 1
ATOM 532 C CA . TRP A 1 70 ? 24.619 -9.228 -26.516 1.00 74.88 70 TRP A CA 1
ATOM 533 C C . TRP A 1 70 ? 23.687 -10.390 -26.869 1.00 74.88 70 TRP A C 1
ATOM 535 O O . TRP A 1 70 ? 24.000 -11.540 -26.576 1.00 74.88 70 TRP A O 1
ATOM 545 N N . THR A 1 71 ? 22.530 -10.093 -27.460 1.00 76.12 71 THR A N 1
ATOM 546 C CA . THR A 1 71 ? 21.496 -11.075 -27.818 1.00 76.12 71 THR A CA 1
ATOM 547 C C . THR A 1 71 ? 21.305 -11.213 -29.333 1.00 76.12 71 THR A C 1
ATOM 549 O O . THR A 1 71 ? 20.298 -11.778 -29.753 1.00 76.12 71 THR A O 1
ATOM 552 N N . ALA A 1 72 ? 22.214 -10.643 -30.133 1.00 56.41 72 ALA A N 1
ATOM 553 C CA . ALA A 1 72 ? 22.207 -10.670 -31.597 1.00 56.41 72 ALA A CA 1
ATOM 554 C C . ALA A 1 72 ? 23.240 -11.657 -32.153 1.00 56.41 72 ALA A C 1
ATOM 556 O O . ALA A 1 72 ? 24.311 -11.797 -31.521 1.00 56.41 72 ALA A O 1
#

Mean predicted aligned error: 3.7 Å

Solvent-accessible surface area (backbone atoms only — not comparable to full-atom values): 3799 Å² total; per-resid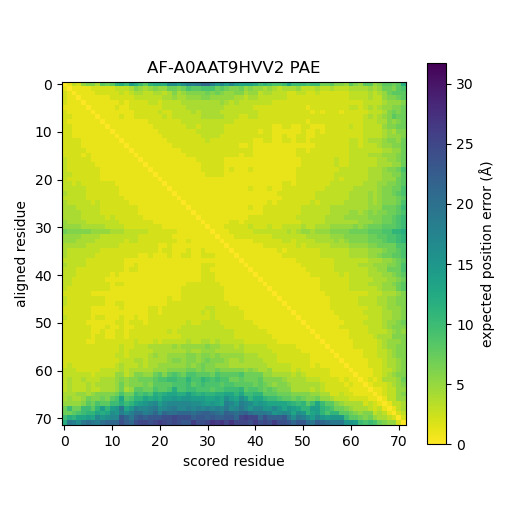ue (Å²): 100,70,64,49,53,46,33,55,44,51,28,50,52,23,54,53,49,37,52,53,33,52,53,51,26,52,52,29,45,75,72,73,44,82,36,62,66,37,53,53,51,34,55,51,31,50,51,49,24,53,54,28,58,69,46,44,66,60,42,47,54,52,41,54,61,72,44,47,84,78,76,111

Nearest PDB structures (foldseek):
  6x94-assembly1_A  TM=8.461E-01  e=3.226E-01  Methanosarcina mazei Go1
  6r1o-assembly1_A-2  TM=8.150E-01  e=2.658E-01  Escherichia coli
  6he3-assembly1_A  TM=8.522E-01  e=1.100E+00  Pseudomonas aeruginosa
  6hdz-assembly1_A  TM=8.526E-01  e=1.336E+00  Pseudomonas aeruginosa
  3lsq-assembly1_A  TM=9.167E-01  e=3.518E+00  Trypanosoma brucei

pLDDT: mean 94.83, std 6.8, range [56.41, 98.81]

Sequence (72 aa):
MKALQGLLGDHQDSVMARHTLRELAAVAHAAGESAFTYGVLHGREQRRAELAEAALPEAWTSITRDLRPWTA

Foldseek 3Di:
DVLLVVLVVLLVVLVVLLVVLVVVLVVCVVVVHDSVVSVVVNVVSVVSNVVSVVCNVVVVVVVCVVCVVVPD